Protein AF-A0A6I2WY29-F1 (afdb_monomer_lite)

Structure (mmCIF, N/CA/C/O backbone):
data_AF-A0A6I2WY29-F1
#
_entry.id   AF-A0A6I2WY29-F1
#
loop_
_atom_site.group_PDB
_atom_site.id
_atom_site.type_symbol
_atom_site.label_atom_id
_atom_site.label_alt_id
_atom_site.label_comp_id
_atom_site.label_asym_id
_atom_site.label_entity_id
_atom_site.label_seq_id
_atom_site.pdbx_PDB_ins_code
_atom_site.Cartn_x
_atom_site.Cartn_y
_atom_site.Cartn_z
_atom_site.occupancy
_atom_site.B_iso_or_equiv
_atom_site.auth_seq_id
_atom_site.auth_comp_id
_atom_site.auth_asym_id
_atom_site.auth_atom_id
_atom_site.pdbx_PDB_model_num
ATOM 1 N N . MET A 1 1 ? -8.439 14.431 -18.927 1.00 41.25 1 MET A N 1
ATOM 2 C CA . MET A 1 1 ? -7.035 14.093 -18.592 1.00 41.25 1 MET A CA 1
ATOM 3 C C . MET A 1 1 ? -7.035 13.348 -17.268 1.00 41.25 1 MET A C 1
ATOM 5 O O . MET A 1 1 ? -7.530 13.903 -16.297 1.00 41.25 1 MET A O 1
ATOM 9 N N . ALA A 1 2 ? -6.566 12.098 -17.223 1.00 53.94 2 ALA A N 1
ATOM 10 C CA . ALA A 1 2 ? -6.438 11.378 -15.956 1.00 53.94 2 ALA A CA 1
ATOM 11 C C . ALA A 1 2 ? -5.328 12.034 -15.121 1.00 53.94 2 ALA A C 1
ATOM 13 O O . ALA A 1 2 ? -4.207 12.210 -15.599 1.00 53.94 2 ALA A O 1
ATOM 14 N N . THR A 1 3 ? -5.645 12.450 -13.897 1.00 71.38 3 THR A N 1
ATOM 15 C CA . THR A 1 3 ? -4.629 12.988 -12.986 1.00 71.38 3 THR A CA 1
ATOM 16 C C . THR A 1 3 ? -3.766 11.837 -12.464 1.00 71.38 3 THR A C 1
ATOM 18 O O . THR A 1 3 ? -4.217 10.691 -12.420 1.00 71.38 3 THR A O 1
ATOM 21 N N . ARG A 1 4 ? -2.526 12.109 -12.031 1.00 71.94 4 ARG A N 1
ATOM 22 C CA . ARG A 1 4 ? -1.671 11.062 -11.435 1.00 71.94 4 ARG A CA 1
ATOM 23 C C . ARG A 1 4 ? -2.322 10.376 -10.225 1.00 71.94 4 ARG A C 1
ATOM 25 O O . ARG A 1 4 ? -2.029 9.213 -9.975 1.00 71.94 4 ARG A O 1
ATOM 32 N N . SER A 1 5 ? -3.239 11.060 -9.533 1.00 73.88 5 SER A N 1
ATOM 33 C CA . SER A 1 5 ? -4.041 10.478 -8.448 1.00 73.88 5 SER A CA 1
ATOM 34 C C . SER A 1 5 ? -4.976 9.380 -8.956 1.00 73.88 5 SER A C 1
ATOM 36 O O . SER A 1 5 ? -5.021 8.303 -8.377 1.00 73.88 5 SER A O 1
ATOM 38 N N . SER A 1 6 ? -5.654 9.600 -10.086 1.00 81.12 6 SER A N 1
ATOM 39 C CA . SER A 1 6 ? -6.574 8.622 -10.684 1.00 81.12 6 SER A CA 1
ATOM 40 C C . SER A 1 6 ? -5.857 7.339 -11.125 1.00 81.12 6 SER A C 1
ATOM 42 O O . SER A 1 6 ? -6.387 6.244 -10.969 1.00 81.12 6 SER A O 1
ATOM 44 N N . ALA A 1 7 ? -4.630 7.463 -11.644 1.00 83.50 7 ALA A N 1
ATOM 45 C CA . ALA A 1 7 ? -3.800 6.309 -11.998 1.00 83.50 7 ALA A CA 1
ATOM 46 C C . ALA A 1 7 ? -3.334 5.526 -10.756 1.00 83.50 7 ALA A C 1
ATOM 48 O O . ALA A 1 7 ? -3.292 4.298 -10.781 1.00 83.50 7 ALA A O 1
ATOM 49 N N . LEU A 1 8 ? -3.019 6.231 -9.663 1.00 83.69 8 LEU A N 1
ATOM 50 C CA . LEU A 1 8 ? -2.652 5.614 -8.389 1.00 83.69 8 LEU A CA 1
ATOM 51 C C . LEU A 1 8 ? -3.848 4.878 -7.769 1.00 83.69 8 LEU A C 1
ATOM 53 O O . LEU A 1 8 ? -3.687 3.740 -7.346 1.00 83.69 8 LEU A O 1
ATOM 57 N N . GLU A 1 9 ? -5.039 5.483 -7.767 1.00 86.25 9 GLU A N 1
ATOM 58 C CA . GLU A 1 9 ? -6.278 4.860 -7.274 1.00 86.25 9 GLU A CA 1
ATOM 59 C C . GLU A 1 9 ? -6.569 3.528 -7.986 1.00 86.25 9 GLU A C 1
ATOM 61 O O . GLU A 1 9 ? -6.801 2.514 -7.329 1.00 86.25 9 GLU A O 1
ATOM 66 N N . LEU A 1 10 ? -6.477 3.501 -9.320 1.00 86.81 10 LEU A N 1
ATOM 67 C CA . LEU A 1 10 ? -6.671 2.276 -10.103 1.00 86.81 10 LEU A CA 1
ATOM 68 C C . LEU A 1 10 ? -5.602 1.220 -9.815 1.00 86.81 10 LEU A C 1
ATOM 70 O O . LEU A 1 10 ? -5.924 0.040 -9.689 1.00 86.81 10 LEU A O 1
ATOM 74 N N . ALA A 1 11 ? -4.340 1.630 -9.679 1.00 87.12 11 ALA A N 1
ATOM 75 C CA . ALA A 1 11 ? -3.266 0.708 -9.334 1.00 87.12 11 ALA A CA 1
ATOM 76 C C . ALA A 1 11 ? -3.451 0.114 -7.928 1.00 87.12 11 ALA A C 1
ATOM 78 O O . ALA A 1 11 ? -3.210 -1.074 -7.733 1.00 87.12 11 ALA A O 1
ATOM 79 N N . VAL A 1 12 ? -3.914 0.911 -6.959 1.00 85.50 12 VAL A N 1
ATOM 80 C CA . VAL A 1 12 ? -4.238 0.438 -5.603 1.00 85.50 12 VAL A CA 1
ATOM 81 C C . VAL A 1 12 ? -5.346 -0.609 -5.653 1.00 85.50 12 VAL A C 1
ATOM 83 O O . VAL A 1 12 ? -5.184 -1.681 -5.076 1.00 85.50 12 VAL A O 1
ATOM 86 N N . LEU A 1 13 ? -6.435 -0.327 -6.372 1.00 87.19 13 LEU A N 1
ATOM 87 C CA . LEU A 1 13 ? -7.548 -1.265 -6.527 1.00 87.19 13 LEU A CA 1
ATOM 88 C C . LEU A 1 13 ? -7.116 -2.562 -7.225 1.00 87.19 13 LEU A C 1
ATOM 90 O O . LEU A 1 13 ? -7.489 -3.640 -6.777 1.00 87.19 13 LEU A O 1
ATOM 94 N N . GLY A 1 14 ? -6.293 -2.471 -8.274 1.00 87.56 14 GLY A N 1
ATOM 95 C CA . GLY A 1 14 ? -5.771 -3.644 -8.979 1.00 87.56 14 GLY A CA 1
ATOM 96 C C . GLY A 1 14 ? -4.813 -4.491 -8.137 1.00 87.56 14 GLY A C 1
ATOM 97 O O . GLY A 1 14 ? -4.803 -5.708 -8.249 1.00 87.56 14 GLY A O 1
ATOM 98 N N . VAL A 1 15 ? -4.020 -3.871 -7.261 1.00 84.50 15 VAL A N 1
ATOM 99 C CA . VAL A 1 15 ? -3.130 -4.614 -6.357 1.00 84.50 15 VAL A CA 1
ATOM 100 C C . VAL A 1 15 ? -3.914 -5.286 -5.224 1.00 84.50 15 VAL A C 1
ATOM 102 O O . VAL A 1 15 ? -3.604 -6.417 -4.852 1.00 84.50 15 VAL A O 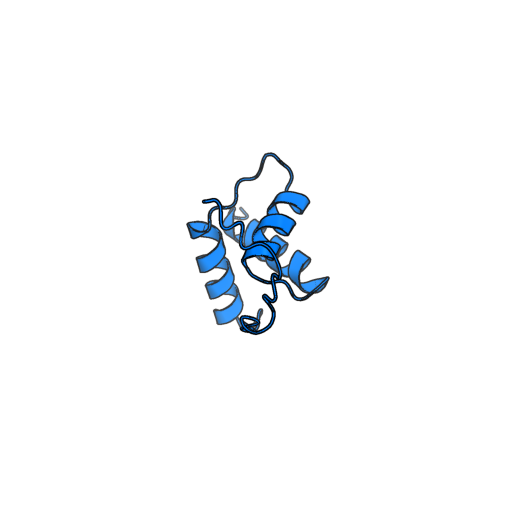1
ATOM 105 N N . LEU A 1 16 ? -4.928 -4.611 -4.678 1.00 83.81 16 LEU A N 1
ATOM 106 C CA . LEU A 1 16 ? -5.752 -5.153 -3.594 1.00 83.81 16 LEU A CA 1
ATOM 107 C C . LEU A 1 16 ? -6.775 -6.193 -4.068 1.00 83.81 16 LEU A C 1
ATOM 109 O O . LEU A 1 16 ? -7.216 -7.002 -3.255 1.00 83.81 16 LEU A O 1
ATOM 113 N N . SER A 1 17 ? -7.130 -6.214 -5.357 1.00 81.38 17 SER A N 1
ATOM 114 C CA . SER A 1 17 ? -7.997 -7.258 -5.916 1.00 81.38 17 SER A CA 1
ATOM 115 C C . SER A 1 17 ? -7.314 -8.626 -6.002 1.00 81.38 17 SER A C 1
ATOM 117 O O . SER A 1 17 ? -8.003 -9.642 -5.947 1.00 81.38 17 SER A O 1
ATOM 119 N N . GLU A 1 18 ? -5.981 -8.676 -6.109 1.00 78.69 18 GLU A N 1
ATOM 120 C CA . GLU A 1 18 ? -5.221 -9.933 -6.094 1.00 78.69 18 GLU A CA 1
ATOM 121 C C . GLU A 1 18 ? -5.096 -10.506 -4.675 1.00 78.69 18 GLU A C 1
ATOM 123 O O . GLU A 1 18 ? -5.233 -11.713 -4.472 1.00 78.69 18 GLU A O 1
ATOM 128 N N . SER A 1 19 ? -4.811 -9.653 -3.685 1.00 71.94 19 SER A N 1
ATOM 129 C CA . SER A 1 19 ? -4.615 -10.075 -2.294 1.00 71.94 19 SER A CA 1
ATOM 130 C C . SER A 1 19 ? -4.776 -8.916 -1.304 1.00 71.94 19 SER A C 1
ATOM 132 O O . SER A 1 19 ? -4.313 -7.811 -1.607 1.00 71.94 19 SER A O 1
ATOM 134 N N . PRO A 1 20 ? -5.316 -9.151 -0.091 1.00 75.50 20 PRO A N 1
ATOM 135 C CA . PRO A 1 20 ? -5.291 -8.152 0.974 1.00 75.50 20 PRO A CA 1
ATOM 136 C C . PRO A 1 20 ? -3.841 -7.895 1.412 1.00 75.50 20 PRO A C 1
ATOM 138 O O . PRO A 1 20 ? -3.129 -8.821 1.797 1.00 75.50 20 PRO A O 1
ATOM 141 N N . LEU A 1 21 ? -3.397 -6.637 1.345 1.00 76.12 21 LEU A N 1
ATOM 142 C CA . LEU A 1 21 ? -2.022 -6.226 1.650 1.00 76.12 21 LEU A CA 1
ATOM 143 C C . LEU A 1 21 ? -2.004 -5.083 2.663 1.00 76.12 21 LEU A C 1
ATOM 145 O O . LEU A 1 21 ? -2.826 -4.168 2.600 1.00 76.12 21 LEU A O 1
ATOM 149 N N . HIS A 1 22 ? -1.003 -5.082 3.545 1.00 75.62 22 HIS A N 1
ATOM 150 C CA . HIS A 1 22 ? -0.747 -3.943 4.430 1.00 75.62 22 HIS A CA 1
ATOM 151 C C . HIS A 1 22 ? -0.260 -2.723 3.646 1.00 75.62 22 HIS A C 1
ATOM 153 O O . HIS A 1 22 ? 0.453 -2.864 2.656 1.00 75.62 22 HIS A O 1
ATOM 159 N N . GLY A 1 23 ? -0.507 -1.508 4.150 1.00 72.44 23 GLY A N 1
ATOM 160 C CA . GLY A 1 23 ? -0.081 -0.259 3.494 1.00 72.44 23 GLY A CA 1
ATOM 161 C C . GLY A 1 23 ? 1.417 -0.186 3.133 1.00 72.44 23 GLY A C 1
ATOM 162 O O . GLY A 1 23 ? 1.788 0.393 2.110 1.00 72.44 23 GLY A O 1
ATOM 163 N N . TYR A 1 24 ? 2.292 -0.830 3.915 1.00 76.19 24 TYR A N 1
ATOM 164 C CA . TYR A 1 24 ? 3.725 -0.941 3.605 1.00 76.19 24 TYR A CA 1
ATOM 165 C C . TYR A 1 24 ? 4.019 -1.879 2.429 1.00 76.19 24 TYR A C 1
ATOM 167 O O . TYR A 1 24 ? 4.871 -1.578 1.586 1.00 76.19 24 TYR A O 1
ATOM 175 N N . GLU A 1 25 ? 3.322 -3.009 2.361 1.00 79.62 25 GLU A N 1
ATOM 176 C CA . GLU A 1 25 ? 3.441 -3.969 1.264 1.00 79.62 25 GLU A CA 1
ATOM 177 C C . GLU A 1 25 ? 2.778 -3.437 0.000 1.00 79.62 25 GLU A C 1
ATOM 179 O O . GLU A 1 25 ? 3.347 -3.568 -1.081 1.00 79.62 25 GLU A O 1
ATOM 184 N N . LEU A 1 26 ? 1.655 -2.732 0.146 1.00 82.31 26 LEU A N 1
ATOM 185 C CA . LEU A 1 26 ? 0.968 -2.030 -0.926 1.00 82.31 26 LEU A CA 1
ATOM 186 C C . LEU A 1 26 ? 1.917 -1.053 -1.619 1.00 82.31 26 LEU A C 1
ATOM 188 O O . LEU A 1 26 ? 2.035 -1.082 -2.839 1.00 82.31 26 LEU A O 1
ATOM 192 N N . ARG A 1 27 ? 2.677 -0.245 -0.866 1.00 81.31 27 ARG A N 1
ATOM 193 C CA . ARG A 1 27 ? 3.686 0.648 -1.457 1.00 81.31 27 ARG A CA 1
ATOM 194 C C . ARG A 1 27 ? 4.743 -0.125 -2.247 1.00 81.31 27 ARG A C 1
ATOM 196 O O . ARG A 1 27 ? 5.075 0.285 -3.357 1.00 81.31 27 ARG A O 1
ATOM 203 N N . LYS A 1 28 ? 5.281 -1.219 -1.695 1.00 81.94 28 LYS A N 1
ATOM 204 C CA . LYS A 1 28 ? 6.284 -2.043 -2.394 1.00 81.94 28 LYS A CA 1
ATOM 205 C C . LYS A 1 28 ? 5.712 -2.637 -3.676 1.00 81.94 28 LYS A C 1
ATOM 207 O O . LYS A 1 28 ? 6.327 -2.492 -4.726 1.00 81.94 28 LYS A O 1
ATOM 212 N N . ARG A 1 29 ? 4.528 -3.246 -3.599 1.00 83.56 29 ARG A N 1
ATOM 213 C CA . ARG A 1 29 ? 3.853 -3.880 -4.732 1.00 83.56 29 ARG A CA 1
ATOM 214 C C . ARG A 1 29 ? 3.466 -2.856 -5.794 1.00 83.56 29 ARG A C 1
ATOM 216 O O . ARG A 1 29 ? 3.706 -3.109 -6.966 1.00 83.56 29 ARG A O 1
ATOM 223 N N . LEU A 1 30 ? 2.979 -1.679 -5.402 1.00 85.25 30 LEU A N 1
ATOM 224 C CA . LEU A 1 30 ? 2.715 -0.579 -6.327 1.00 85.25 30 LEU A CA 1
ATOM 225 C C . LEU A 1 30 ? 3.988 -0.132 -7.046 1.00 85.25 30 LEU A C 1
ATOM 227 O O . LEU A 1 30 ? 3.978 -0.030 -8.262 1.00 85.25 30 LEU A O 1
ATOM 231 N N . VAL A 1 31 ? 5.102 0.089 -6.343 1.00 84.38 31 VAL A N 1
ATOM 232 C CA . VAL A 1 31 ? 6.374 0.435 -7.007 1.00 84.38 31 VAL A CA 1
ATOM 233 C C . VAL A 1 31 ? 6.851 -0.701 -7.923 1.00 84.38 31 VAL A C 1
ATOM 235 O O . VAL A 1 31 ? 7.370 -0.434 -9.002 1.00 84.38 31 VAL A O 1
ATOM 238 N N . SER A 1 32 ? 6.631 -1.965 -7.552 1.00 84.06 32 SER A N 1
ATOM 239 C CA . SER A 1 32 ? 6.930 -3.109 -8.423 1.00 84.06 32 SER A CA 1
ATOM 240 C C . SER A 1 32 ? 6.064 -3.140 -9.687 1.00 84.06 32 SER A C 1
ATOM 242 O O . SER A 1 32 ? 6.592 -3.415 -10.759 1.00 84.06 32 SER A O 1
ATOM 244 N N . VAL A 1 33 ? 4.766 -2.839 -9.582 1.00 82.31 33 VAL A N 1
ATOM 245 C CA . VAL A 1 33 ? 3.810 -2.861 -10.706 1.00 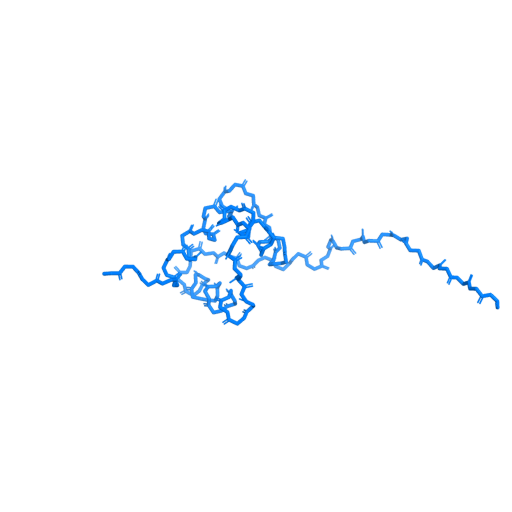82.31 33 VAL A CA 1
ATOM 246 C C . VAL A 1 33 ? 3.961 -1.630 -11.605 1.00 82.31 33 VAL A C 1
ATOM 248 O O . VAL A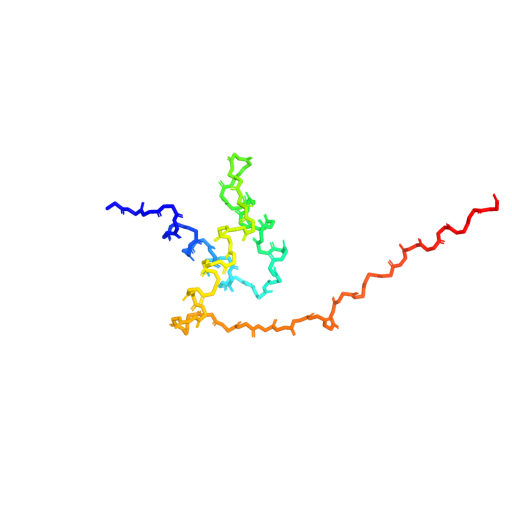 1 33 ? 3.965 -1.758 -12.824 1.00 82.31 33 VAL A O 1
ATOM 251 N N . LEU A 1 34 ? 4.129 -0.438 -11.022 1.00 82.00 34 LEU A N 1
ATOM 252 C CA . LEU A 1 34 ? 4.363 0.809 -11.762 1.00 82.00 34 LEU A CA 1
ATOM 253 C C . LEU A 1 34 ? 5.820 0.965 -12.246 1.00 82.00 34 LEU A C 1
ATOM 255 O O . LEU A 1 34 ? 6.124 1.900 -12.987 1.00 82.00 34 LEU A O 1
ATOM 259 N N . GLY A 1 35 ? 6.724 0.072 -11.842 1.00 79.94 35 GLY A N 1
ATOM 260 C CA . GLY A 1 35 ? 8.113 0.023 -12.292 1.00 79.94 35 GLY A CA 1
ATOM 261 C C . GLY A 1 35 ? 9.092 0.896 -11.495 1.00 79.94 35 GLY A C 1
ATOM 262 O O . GLY A 1 35 ? 8.723 1.838 -10.793 1.00 79.94 35 GLY A O 1
ATOM 263 N N . LEU A 1 36 ? 10.389 0.593 -11.657 1.00 68.25 36 LEU A N 1
ATOM 264 C CA . LEU A 1 36 ? 11.503 1.147 -10.865 1.00 68.25 36 LEU A CA 1
ATOM 265 C C . LEU A 1 36 ? 11.692 2.672 -10.964 1.00 68.25 36 LEU A C 1
ATOM 267 O O . LEU A 1 36 ? 12.418 3.248 -10.158 1.00 68.25 36 LEU A O 1
ATOM 271 N N . PHE A 1 37 ? 11.049 3.332 -11.926 1.00 73.69 37 PHE A N 1
ATOM 272 C CA . PHE A 1 37 ? 11.131 4.784 -12.117 1.00 73.69 37 PHE A CA 1
ATOM 273 C C . PHE A 1 37 ? 10.020 5.551 -11.391 1.00 73.69 37 PHE A C 1
ATOM 275 O O . PHE A 1 37 ? 10.002 6.783 -11.414 1.00 73.69 37 PHE A O 1
ATOM 282 N N . THR A 1 38 ? 9.098 4.840 -10.737 1.00 73.44 38 THR A N 1
ATOM 283 C CA . THR A 1 38 ? 7.944 5.440 -10.075 1.00 73.44 38 THR A CA 1
ATOM 284 C C . THR A 1 38 ? 8.171 5.513 -8.572 1.00 73.44 38 THR A C 1
ATOM 286 O O . THR A 1 38 ? 8.218 4.504 -7.871 1.00 73.44 38 THR A O 1
ATOM 289 N N . THR A 1 39 ? 8.276 6.731 -8.045 1.00 75.56 39 THR A N 1
ATOM 290 C CA . THR A 1 39 ? 8.333 6.979 -6.604 1.00 75.56 39 THR A CA 1
ATOM 291 C C . THR A 1 39 ? 6.954 7.349 -6.079 1.00 75.56 39 THR A C 1
ATOM 293 O O . THR A 1 39 ? 6.375 8.373 -6.433 1.00 75.56 39 THR A O 1
ATOM 296 N N . ILE A 1 40 ? 6.425 6.507 -5.192 1.00 76.94 40 ILE A N 1
ATOM 297 C CA . ILE A 1 40 ? 5.193 6.800 -4.458 1.00 76.94 40 ILE A CA 1
ATOM 298 C C . ILE A 1 40 ? 5.577 7.266 -3.060 1.00 76.94 40 ILE A C 1
ATOM 300 O O . ILE A 1 40 ? 6.195 6.522 -2.284 1.00 76.94 40 ILE A O 1
ATOM 304 N N . SER A 1 41 ? 5.231 8.513 -2.752 1.00 78.12 41 SER A N 1
ATOM 305 C CA . SER A 1 41 ? 5.360 9.077 -1.414 1.00 78.12 41 SER A CA 1
ATOM 306 C C . SER A 1 41 ? 4.149 8.694 -0.562 1.00 78.12 41 SER A C 1
ATOM 308 O O . SER A 1 41 ? 3.024 8.585 -1.055 1.00 78.12 41 SER A O 1
ATOM 310 N N . PHE A 1 42 ? 4.359 8.535 0.746 1.00 77.50 42 PHE A N 1
ATOM 311 C CA . PHE A 1 42 ? 3.254 8.315 1.685 1.00 77.50 42 PHE A CA 1
ATOM 312 C C . PHE A 1 42 ? 2.260 9.484 1.696 1.00 77.50 42 PHE A C 1
ATOM 314 O O . PHE A 1 42 ? 1.066 9.266 1.876 1.00 77.50 42 PHE A O 1
ATOM 321 N N . GLY A 1 43 ? 2.731 10.702 1.408 1.00 80.94 43 GLY A N 1
ATOM 322 C CA . GLY A 1 43 ? 1.883 11.885 1.269 1.00 80.94 43 GLY A CA 1
ATOM 323 C C . GLY A 1 43 ? 0.886 11.817 0.108 1.00 80.94 43 GLY A C 1
ATOM 324 O O . GLY A 1 43 ? -0.126 12.497 0.172 1.00 80.94 43 GLY A O 1
ATOM 325 N N . ALA A 1 44 ? 1.126 10.992 -0.917 1.00 76.94 44 ALA A N 1
ATOM 326 C CA . ALA A 1 44 ? 0.161 10.736 -1.992 1.00 76.94 44 ALA A CA 1
ATOM 327 C C . ALA A 1 44 ? -0.627 9.430 -1.779 1.00 76.94 44 ALA A C 1
ATOM 329 O O . ALA A 1 44 ? -1.793 9.344 -2.158 1.00 76.94 44 ALA A O 1
ATOM 330 N N . LEU A 1 45 ? -0.012 8.429 -1.137 1.00 81.38 45 LEU A N 1
ATOM 331 C CA . LEU A 1 45 ? -0.627 7.124 -0.875 1.00 81.38 45 LEU A CA 1
ATOM 332 C C . LEU A 1 45 ? -1.799 7.219 0.117 1.00 81.38 45 LEU A C 1
ATOM 334 O O . LEU A 1 45 ? -2.885 6.723 -0.166 1.00 81.38 45 LEU A O 1
ATOM 338 N N . TYR A 1 46 ? -1.592 7.861 1.271 1.00 84.12 46 TYR A N 1
ATOM 339 C CA . TYR A 1 46 ? -2.608 7.917 2.328 1.00 84.12 46 TYR A CA 1
ATOM 340 C C . TYR A 1 46 ? -3.866 8.701 1.932 1.00 84.12 46 TYR A C 1
ATOM 342 O O . TYR A 1 46 ? -4.961 8.219 2.218 1.00 84.12 46 TYR A O 1
ATOM 350 N N . PRO A 1 47 ? -3.777 9.868 1.261 1.00 84.00 47 PRO A N 1
ATOM 351 C CA . PRO A 1 47 ? -4.971 10.557 0.778 1.00 84.00 47 PRO A CA 1
ATOM 352 C C . PRO A 1 47 ? -5.748 9.740 -0.253 1.00 84.00 47 PRO A C 1
ATOM 354 O O . PRO A 1 47 ? -6.974 9.741 -0.218 1.00 84.00 47 PRO A O 1
ATOM 357 N N . ALA A 1 48 ? -5.053 9.012 -1.134 1.00 83.94 48 ALA A N 1
ATOM 358 C CA . ALA A 1 48 ? -5.700 8.140 -2.109 1.00 83.94 48 ALA A CA 1
ATOM 359 C C . ALA A 1 48 ? -6.418 6.966 -1.430 1.00 83.94 48 ALA A C 1
ATOM 361 O O . ALA A 1 48 ? -7.575 6.699 -1.741 1.00 83.94 48 ALA A O 1
ATOM 362 N N . LEU A 1 49 ? -5.780 6.325 -0.444 1.00 83.12 49 LEU A N 1
ATOM 363 C CA . LEU A 1 49 ? -6.416 5.290 0.375 1.00 83.12 49 LEU A CA 1
ATOM 364 C C . LEU A 1 49 ? -7.646 5.830 1.105 1.00 83.12 49 LEU A C 1
ATOM 366 O O . LEU A 1 49 ? -8.721 5.252 0.999 1.00 83.12 49 LEU A O 1
ATOM 370 N N . ARG A 1 50 ? -7.520 6.981 1.772 1.00 83.81 50 ARG A N 1
ATOM 371 C CA . ARG A 1 50 ? -8.629 7.616 2.497 1.00 83.81 50 ARG A CA 1
ATOM 372 C C . ARG A 1 50 ?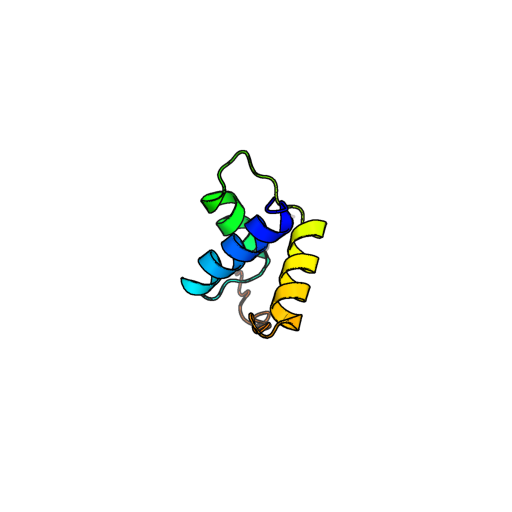 -9.782 8.000 1.564 1.00 83.81 50 ARG A C 1
ATOM 374 O O . ARG A 1 50 ? -10.937 7.859 1.944 1.00 83.81 50 ARG A O 1
ATOM 381 N N . SER A 1 51 ? -9.478 8.460 0.351 1.00 86.12 51 SER A N 1
ATOM 382 C CA . SER A 1 51 ? -10.471 8.739 -0.694 1.00 86.12 51 SER A CA 1
ATOM 383 C C . SER A 1 51 ? -11.207 7.466 -1.122 1.00 86.12 51 SER A C 1
ATOM 385 O O . SER A 1 51 ? -12.430 7.468 -1.213 1.00 86.12 51 SER A O 1
ATOM 387 N N . LEU A 1 52 ? -10.484 6.361 -1.334 1.00 85.38 52 LEU A N 1
ATOM 388 C CA . LEU A 1 52 ? -11.070 5.073 -1.716 1.00 85.38 52 LEU A CA 1
ATOM 389 C C . LEU A 1 52 ? -11.928 4.461 -0.599 1.00 85.38 52 LEU A C 1
ATOM 391 O O . LEU A 1 52 ? -13.025 3.986 -0.882 1.00 85.38 52 LEU A O 1
ATOM 395 N N . VAL A 1 53 ? -11.473 4.534 0.655 1.00 86.81 53 VAL A N 1
ATOM 396 C CA . VAL A 1 53 ? -12.255 4.115 1.832 1.00 86.81 53 VAL A CA 1
ATOM 397 C C . VAL A 1 53 ? -13.495 4.996 1.996 1.00 86.81 53 VAL A C 1
ATOM 399 O O . VAL A 1 53 ? -14.594 4.487 2.169 1.00 86.81 53 VAL A O 1
ATOM 402 N N . GLY A 1 54 ? -13.363 6.318 1.846 1.00 86.31 54 GLY A N 1
ATOM 403 C CA . GLY A 1 54 ? -14.501 7.244 1.897 1.00 86.31 54 GLY A CA 1
ATOM 404 C C . GLY A 1 54 ? -15.519 7.060 0.763 1.00 86.31 54 GLY A C 1
ATOM 405 O O . GLY A 1 54 ? -16.642 7.543 0.871 1.00 86.31 54 GLY A O 1
ATOM 406 N N . ARG A 1 55 ? -15.140 6.368 -0.317 1.00 87.94 55 ARG A N 1
ATOM 407 C CA . ARG A 1 55 ? -16.026 5.969 -1.422 1.00 87.94 55 ARG A CA 1
ATOM 408 C C . ARG A 1 55 ? -16.596 4.556 -1.257 1.00 87.94 55 ARG A C 1
ATOM 410 O O . ARG A 1 55 ? -17.221 4.071 -2.194 1.00 87.94 55 ARG A O 1
ATOM 417 N N . ASP A 1 56 ? -16.360 3.905 -0.119 1.00 83.88 56 ASP A N 1
ATOM 418 C CA . ASP A 1 56 ? -16.774 2.522 0.161 1.00 83.88 56 ASP A CA 1
ATOM 419 C C . ASP A 1 56 ? -16.179 1.488 -0.823 1.00 83.88 56 ASP A C 1
ATOM 421 O O . ASP A 1 56 ? -16.671 0.375 -0.977 1.00 83.88 56 ASP A O 1
ATOM 425 N N . LEU A 1 57 ? -15.090 1.848 -1.517 1.00 83.31 57 LEU A N 1
ATOM 426 C CA . LEU A 1 57 ? -14.407 0.967 -2.474 1.00 83.31 57 LEU A CA 1
ATOM 427 C C . LEU A 1 57 ? -13.338 0.098 -1.806 1.00 83.31 57 LEU A C 1
ATOM 429 O O . LEU A 1 57 ? -12.895 -0.888 -2.391 1.00 83.31 57 LEU A O 1
ATOM 433 N N . LEU A 1 58 ? -12.897 0.485 -0.609 1.00 81.75 58 LEU A N 1
ATOM 434 C CA . LEU A 1 58 ? -11.934 -0.246 0.204 1.00 81.75 58 LEU A CA 1
ATOM 435 C C . LEU A 1 58 ? -12.407 -0.292 1.651 1.00 81.75 58 LEU A C 1
ATOM 437 O O . LEU A 1 58 ? -12.900 0.700 2.181 1.00 81.75 58 LEU A O 1
ATOM 441 N N . VAL A 1 59 ? -12.168 -1.428 2.301 1.00 78.69 59 VAL A N 1
ATOM 442 C CA . VAL A 1 59 ? -12.350 -1.589 3.743 1.00 78.69 59 VAL A CA 1
ATOM 443 C C . VAL A 1 59 ? -10.973 -1.601 4.387 1.00 78.69 59 VAL A C 1
ATOM 445 O O . VAL A 1 59 ? -10.112 -2.403 4.022 1.00 78.69 59 VAL A O 1
ATOM 448 N N . GLU A 1 60 ? -10.754 -0.689 5.327 1.00 72.19 60 GLU A N 1
ATOM 449 C CA . GLU A 1 60 ? -9.521 -0.644 6.103 1.00 72.19 60 GLU A CA 1
ATOM 450 C C . GLU A 1 60 ? -9.565 -1.774 7.142 1.00 72.19 60 GLU A C 1
ATOM 452 O O . GLU A 1 60 ? -10.430 -1.802 8.016 1.00 72.19 60 GLU A O 1
ATOM 457 N N . VAL A 1 61 ? -8.673 -2.756 6.999 1.00 67.75 61 VAL A N 1
ATOM 458 C CA . VAL A 1 61 ? -8.554 -3.885 7.928 1.00 67.75 61 VAL A CA 1
ATOM 459 C C . VAL A 1 61 ? -7.227 -3.754 8.661 1.00 67.75 61 VAL A C 1
ATOM 461 O O . VAL A 1 61 ? -6.166 -4.085 8.123 1.00 67.75 61 VAL A O 1
ATOM 464 N N . ASP A 1 62 ? -7.286 -3.266 9.899 1.00 59.69 62 ASP A N 1
ATOM 465 C CA . ASP A 1 62 ? -6.127 -3.199 10.785 1.00 59.69 62 ASP A CA 1
ATOM 466 C C . ASP A 1 62 ? -5.617 -4.614 11.082 1.00 59.69 62 ASP A C 1
ATOM 468 O O . ASP A 1 62 ? -6.193 -5.377 11.853 1.00 59.69 62 ASP A O 1
ATOM 472 N N . THR A 1 63 ? -4.503 -4.975 10.454 1.00 55.78 63 THR A N 1
ATOM 473 C CA . THR A 1 63 ? -3.834 -6.276 10.611 1.00 55.78 63 THR A CA 1
ATOM 474 C C . THR A 1 63 ? -2.558 -6.149 11.459 1.00 55.78 63 THR A C 1
ATOM 476 O O . THR A 1 63 ? -1.650 -6.981 11.395 1.00 55.78 63 THR A O 1
ATOM 479 N N . THR A 1 64 ? -2.526 -5.148 12.351 1.00 53.91 64 THR A N 1
ATOM 480 C CA . THR A 1 64 ? -1.457 -4.892 13.340 1.00 53.91 64 THR A CA 1
ATOM 481 C C . THR A 1 64 ? -1.201 -6.062 14.308 1.00 53.91 64 THR A C 1
ATOM 483 O O . THR A 1 64 ? -0.240 -6.029 15.073 1.00 53.91 64 THR A O 1
ATOM 486 N N . THR A 1 65 ? -1.992 -7.140 14.251 1.00 50.94 65 THR A N 1
ATOM 487 C CA . THR A 1 65 ? -1.812 -8.381 15.027 1.00 50.94 65 THR A CA 1
ATOM 488 C C . THR A 1 65 ? -0.996 -9.469 14.305 1.00 50.94 65 THR A C 1
ATOM 490 O O . THR A 1 65 ? -0.960 -10.610 14.758 1.00 50.94 65 THR A O 1
ATOM 493 N N . SER A 1 66 ? -0.332 -9.193 13.178 1.00 48.81 66 SER A N 1
ATOM 494 C CA . SER A 1 66 ? 0.501 -10.212 12.502 1.00 48.81 66 SER A CA 1
ATOM 495 C C . SER A 1 66 ? 1.844 -9.703 11.993 1.00 48.81 66 SER A C 1
ATOM 497 O O . SER A 1 66 ? 2.336 -10.124 10.952 1.00 48.81 66 SER A O 1
ATOM 499 N N . GLN A 1 67 ? 2.507 -8.866 12.793 1.00 47.44 67 GLN A N 1
ATOM 500 C CA . GLN A 1 67 ? 3.941 -8.624 12.651 1.00 47.44 67 GLN A CA 1
ATOM 501 C C . GLN A 1 67 ? 4.728 -9.386 13.730 1.00 47.44 67 GLN A C 1
ATOM 503 O O . GLN A 1 67 ? 5.447 -8.805 14.540 1.00 47.44 67 GLN A O 1
ATOM 508 N N . VAL A 1 68 ? 4.613 -10.717 13.745 1.00 43.78 68 VAL A N 1
ATOM 509 C CA . VAL A 1 68 ? 5.607 -11.560 14.425 1.00 43.78 68 VAL A CA 1
ATOM 510 C C . VAL A 1 68 ? 6.849 -11.573 13.533 1.00 43.78 68 VAL A C 1
ATOM 512 O O . VAL A 1 68 ? 7.040 -12.469 12.720 1.00 43.78 68 VAL A O 1
ATOM 515 N N . TYR A 1 69 ? 7.690 -10.545 13.646 1.00 44.25 69 TYR A N 1
ATOM 516 C CA . TYR A 1 69 ? 9.096 -10.662 13.267 1.00 44.25 69 TYR A CA 1
ATOM 517 C C . TYR A 1 69 ? 9.836 -11.289 14.451 1.00 44.25 69 TYR A C 1
ATOM 519 O O . TYR A 1 69 ? 10.113 -10.581 15.422 1.00 44.25 69 TYR A O 1
ATOM 527 N N . PRO A 1 70 ? 10.197 -12.584 14.438 1.00 55.19 70 PRO A N 1
ATOM 528 C CA . PRO A 1 70 ? 11.171 -13.054 15.395 1.00 55.19 70 PRO A CA 1
ATOM 529 C C . PRO A 1 70 ? 12.573 -12.672 14.897 1.00 55.19 70 PRO A C 1
ATOM 531 O O . PRO A 1 70 ? 12.871 -12.728 13.704 1.00 55.19 70 PRO A O 1
ATOM 534 N N . LYS A 1 71 ? 13.472 -12.446 15.863 1.00 48.34 71 LYS A N 1
ATOM 535 C CA . LYS A 1 71 ? 14.930 -12.648 15.754 1.00 48.34 71 LYS A CA 1
ATOM 536 C C . LYS A 1 71 ? 15.756 -11.448 15.245 1.00 48.34 71 LYS A C 1
ATOM 538 O O . LYS A 1 71 ? 16.081 -11.340 14.068 1.00 48.34 71 LYS A O 1
ATOM 543 N N . ARG A 1 72 ? 16.330 -10.690 16.189 1.00 47.03 72 ARG A N 1
ATOM 544 C CA . ARG A 1 72 ? 17.679 -10.975 16.737 1.00 47.03 72 ARG A CA 1
ATOM 545 C C . ARG A 1 72 ? 18.091 -9.921 17.776 1.00 47.03 72 ARG A C 1
ATOM 547 O O . ARG A 1 72 ? 18.586 -8.859 17.418 1.00 47.03 72 ARG A O 1
ATOM 554 N N . ASN A 1 73 ? 18.025 -10.279 19.058 1.00 46.84 73 ASN A N 1
ATOM 555 C CA . ASN A 1 73 ? 1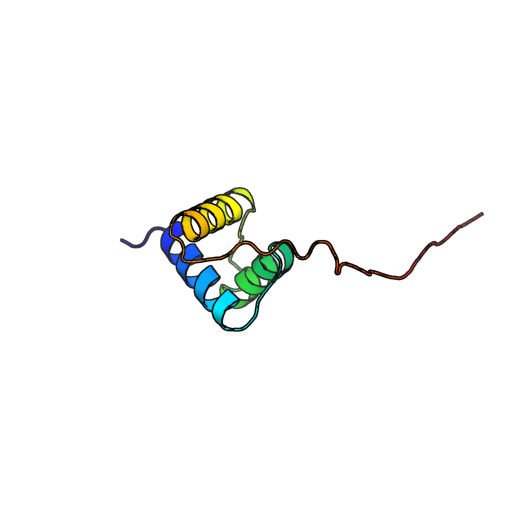8.863 -9.646 20.075 1.00 46.84 73 ASN A CA 1
ATOM 556 C C . ASN A 1 73 ? 20.306 -10.099 19.822 1.00 46.84 73 ASN A C 1
ATOM 558 O O . ASN A 1 73 ? 20.656 -11.244 20.106 1.00 46.84 73 ASN A O 1
ATOM 562 N N . ARG A 1 74 ? 21.149 -9.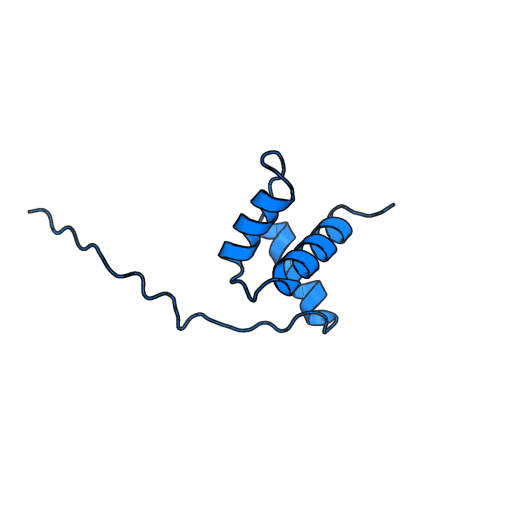225 19.270 1.00 53.09 74 ARG A N 1
ATOM 563 C CA . ARG A 1 74 ? 22.595 -9.331 19.486 1.00 53.09 74 ARG A CA 1
ATOM 564 C C . ARG A 1 74 ? 22.928 -8.442 20.675 1.00 53.09 74 ARG A C 1
ATOM 566 O O . ARG A 1 74 ? 23.083 -7.239 20.521 1.00 53.09 74 ARG A O 1
ATOM 573 N N . ILE A 1 75 ? 22.985 -9.060 21.851 1.00 48.97 75 ILE A N 1
ATOM 574 C CA . ILE A 1 75 ? 23.762 -8.527 22.969 1.00 48.97 75 ILE A CA 1
ATOM 575 C C . ILE A 1 75 ? 25.229 -8.682 22.557 1.00 48.97 75 ILE A C 1
ATOM 577 O O . ILE A 1 75 ? 25.638 -9.769 22.144 1.00 48.97 75 ILE A O 1
ATOM 581 N N . VAL A 1 76 ? 25.985 -7.593 22.616 1.00 53.66 76 VAL A N 1
ATOM 582 C CA . VAL A 1 76 ? 27.447 -7.585 22.506 1.00 53.66 76 VAL A CA 1
ATOM 583 C C . VAL A 1 76 ? 27.954 -6.966 23.808 1.00 53.66 76 VAL A C 1
ATOM 585 O O . VAL A 1 76 ? 27.389 -5.962 24.241 1.00 53.66 76 VAL A O 1
ATOM 588 N N . TYR A 1 77 ? 28.918 -7.637 24.445 1.00 54.75 77 TYR A N 1
ATOM 589 C CA . TYR A 1 77 ? 29.604 -7.193 25.664 1.00 54.75 77 TYR A CA 1
ATOM 590 C C . TYR A 1 77 ? 30.464 -5.956 25.408 1.00 54.75 77 TYR A C 1
ATOM 592 O O . TYR A 1 77 ? 31.038 -5.876 24.297 1.00 54.75 77 TYR A O 1
#

Sequence (77 aa):
MATRSSALELAVLGVLSESPLHGYELRKRLVSVLGLFTTISFGALYPALRSLVGRDLLVEVDTTTSQVYPKRNRIVY

Secondary structure (DSSP, 8-state):
---HHHHHHHHHHHHHHH----HHHHHHHHHHHH-TT-PPPHHHHHHHHHHHHHTTS------TT------------

Radius of gyration: 15.63 Å; chains: 1; bounding box: 46×27×44 Å

pLDDT: mean 73.49, std 13.72, range [41.25, 87.94]

Foldseek 3Di:
DQDPLNVLLVLLLVVVVVHNDDLVVSLVVSCVVVDVVDDDDPVSSVVSVVVCVVVVNDDDDPPVVPPPPDDDPPDDD